Protein AF-A0AB34GPL0-F1 (afdb_monomer)

Radius of gyration: 39.09 Å; Cα contacts (8 Å, |Δi|>4): 17; chains: 1; bounding box: 115×57×67 Å

InterPro domains:
  IPR001921 Large ribosomal subunit protein eL8, eukaryota [PR00882] (35-52)
  IPR001921 Large ribosomal subunit protein eL8, eukaryota [PR00882] (52-69)
  IPR001921 Large ribosomal subunit protein eL8, eukaryota [PR00882] (95-108)
  IPR029064 Ribosomal protein eL30-like superfamily [G3DSA:3.30.1330.30] (56-114)

Mean predicted aligned error: 14.67 Å

Structure (mmCIF, N/CA/C/O backbone):
data_AF-A0AB34GPL0-F1
#
_entry.id   AF-A0AB34GPL0-F1
#
loop_
_atom_site.group_PDB
_atom_site.id
_atom_site.type_symbol
_atom_site.label_atom_id
_atom_site.label_alt_id
_atom_site.label_comp_id
_atom_site.label_asym_id
_atom_site.label_entity_id
_atom_site.label_seq_id
_atom_site.pdbx_PDB_ins_code
_atom_site.Cartn_x
_atom_site.Cartn_y
_atom_site.Cartn_z
_atom_site.occupancy
_atom_site.B_iso_or_equiv
_atom_site.auth_seq_id
_atom_site.auth_comp_id
_atom_site.auth_asym_id
_atom_site.auth_atom_id
_atom_site.pdbx_PDB_model_num
ATOM 1 N N . MET A 1 1 ? 87.815 -33.945 35.466 1.00 38.94 1 MET A N 1
ATOM 2 C CA . MET A 1 1 ? 88.498 -34.189 34.174 1.00 38.94 1 MET A CA 1
ATOM 3 C C . MET A 1 1 ? 87.734 -35.277 33.432 1.00 38.94 1 MET A C 1
ATOM 5 O O . MET A 1 1 ? 87.409 -36.244 34.108 1.00 38.94 1 MET A O 1
ATOM 9 N N . PRO A 1 2 ? 87.531 -35.242 32.104 1.00 51.84 2 PRO A N 1
ATOM 10 C CA . PRO A 1 2 ? 87.178 -34.156 31.181 1.00 51.84 2 PRO A CA 1
ATOM 11 C C . PRO A 1 2 ? 85.803 -34.400 30.487 1.00 51.84 2 PRO A C 1
ATOM 13 O O . PRO A 1 2 ? 85.250 -35.494 30.527 1.00 51.84 2 PRO A O 1
ATOM 16 N N . SER A 1 3 ? 85.261 -33.358 29.846 1.00 59.03 3 SER A N 1
ATOM 17 C CA . SER A 1 3 ? 84.109 -33.397 28.919 1.00 59.03 3 SER A CA 1
ATOM 18 C C . SER A 1 3 ? 84.456 -34.136 27.619 1.00 59.03 3 SER A C 1
ATOM 20 O O . SER A 1 3 ? 85.602 -34.028 27.171 1.00 59.03 3 SER A O 1
ATOM 22 N N . PRO A 1 4 ? 83.486 -34.817 26.974 1.00 52.50 4 PRO A N 1
ATOM 23 C CA . PRO A 1 4 ? 83.350 -34.593 25.532 1.00 52.50 4 PRO A CA 1
ATOM 24 C C . PRO A 1 4 ? 81.892 -34.546 25.009 1.00 52.50 4 PRO A C 1
ATOM 26 O O . PRO A 1 4 ? 81.169 -35.535 25.002 1.00 52.50 4 PRO A O 1
ATOM 29 N N . TYR A 1 5 ? 81.551 -33.373 24.470 1.00 46.66 5 TYR A N 1
ATOM 30 C CA . TYR A 1 5 ? 80.748 -33.091 23.267 1.00 46.66 5 TYR A CA 1
ATOM 31 C C . TYR A 1 5 ? 79.222 -33.328 23.228 1.00 46.66 5 TYR A C 1
ATOM 33 O O . TYR A 1 5 ? 78.690 -34.433 23.182 1.00 46.66 5 TYR A O 1
ATOM 41 N N . LEU A 1 6 ? 78.534 -32.190 23.081 1.00 55.72 6 LEU A N 1
ATOM 42 C CA . LEU A 1 6 ? 77.147 -32.019 22.664 1.00 55.72 6 LEU A CA 1
ATOM 43 C C . LEU A 1 6 ? 76.910 -32.603 21.261 1.00 55.72 6 LEU A C 1
ATOM 45 O O . LEU A 1 6 ? 77.343 -32.040 20.255 1.00 55.72 6 LEU A O 1
ATOM 49 N N . LEU A 1 7 ? 76.147 -33.692 21.188 1.00 55.66 7 LEU A N 1
ATOM 50 C CA . LEU A 1 7 ? 75.524 -34.155 19.951 1.00 55.66 7 LEU A CA 1
ATOM 51 C C . LEU A 1 7 ? 74.403 -33.180 19.570 1.00 55.66 7 LEU A C 1
ATOM 53 O O . LEU A 1 7 ? 73.303 -33.203 20.122 1.00 55.66 7 LEU A O 1
ATOM 57 N N . PHE A 1 8 ? 74.701 -32.291 18.625 1.00 52.22 8 PHE A N 1
ATOM 58 C CA . PHE A 1 8 ? 73.739 -31.357 18.051 1.00 52.22 8 PHE A CA 1
ATOM 59 C C . PHE A 1 8 ? 72.664 -32.137 17.277 1.00 52.22 8 PHE A C 1
ATOM 61 O O . PHE A 1 8 ? 72.852 -32.540 16.127 1.00 52.22 8 PHE A O 1
ATOM 68 N N . ARG A 1 9 ? 71.520 -32.390 17.922 1.00 60.94 9 ARG A N 1
ATOM 69 C CA . ARG A 1 9 ? 70.356 -33.030 17.302 1.00 60.94 9 ARG A CA 1
ATOM 70 C C . ARG A 1 9 ? 69.722 -32.051 16.311 1.00 60.94 9 ARG A C 1
ATOM 72 O O . ARG A 1 9 ? 69.074 -31.088 16.708 1.00 60.94 9 ARG A O 1
ATOM 79 N N . LYS A 1 10 ? 69.901 -32.306 15.013 1.00 58.44 10 LYS A N 1
ATOM 80 C CA . LYS A 1 10 ? 69.224 -31.579 13.928 1.00 58.44 10 LYS A CA 1
ATOM 81 C C . LYS A 1 10 ? 67.712 -31.823 14.038 1.00 58.44 10 LYS A C 1
ATOM 83 O O . LYS A 1 10 ? 67.236 -32.921 13.762 1.00 58.44 10 LYS A O 1
ATOM 88 N N . VAL A 1 11 ? 66.969 -30.818 14.495 1.00 60.69 11 VAL A N 1
ATOM 89 C CA . VAL A 1 11 ? 65.500 -30.831 14.511 1.00 60.69 11 VAL A CA 1
ATOM 90 C C . VAL A 1 11 ? 65.007 -30.766 13.065 1.00 60.69 11 VAL A C 1
ATOM 92 O O . VAL A 1 11 ? 65.482 -29.942 12.283 1.00 60.69 11 VAL A O 1
ATOM 95 N N . ALA A 1 12 ? 64.098 -31.672 12.700 1.00 64.38 12 ALA A N 1
ATOM 96 C CA . ALA A 1 12 ? 63.517 -31.732 11.366 1.00 64.38 12 ALA A CA 1
ATOM 97 C C . ALA A 1 12 ? 62.791 -30.419 11.030 1.00 64.38 12 ALA A C 1
ATOM 99 O O . ALA A 1 12 ? 62.088 -29.846 11.863 1.00 64.38 12 ALA A O 1
ATOM 100 N N . GLN A 1 13 ? 62.979 -29.943 9.802 1.00 63.66 13 GLN A N 1
ATOM 101 C CA . GLN A 1 13 ? 62.373 -28.713 9.306 1.00 63.66 13 GLN A CA 1
ATOM 102 C C . GLN A 1 13 ? 60.844 -28.870 9.258 1.00 63.66 13 GLN A C 1
ATOM 104 O O . GLN A 1 13 ? 60.344 -29.876 8.754 1.00 63.66 13 GLN A O 1
ATOM 109 N N . ALA A 1 14 ? 60.104 -27.899 9.806 1.00 65.94 14 ALA A N 1
ATOM 110 C CA . ALA A 1 14 ? 58.640 -27.906 9.790 1.00 65.94 14 ALA A CA 1
ATOM 111 C C . ALA A 1 14 ? 58.119 -28.044 8.344 1.00 65.94 14 ALA A C 1
ATOM 113 O O . ALA A 1 14 ? 58.696 -27.419 7.445 1.00 65.94 14 ALA A O 1
ATOM 114 N N . PRO A 1 15 ? 57.058 -28.840 8.092 1.00 59.38 15 PRO A N 1
ATOM 115 C CA . PRO A 1 15 ? 56.555 -29.038 6.741 1.00 59.38 15 PRO A CA 1
ATOM 116 C C . PRO A 1 15 ? 56.150 -27.687 6.153 1.00 59.38 15 PRO A C 1
ATOM 118 O O . PRO A 1 15 ? 55.326 -26.966 6.718 1.00 59.38 15 PRO A O 1
ATOM 121 N N . ALA A 1 16 ? 56.777 -27.341 5.027 1.00 62.53 16 ALA A N 1
ATOM 122 C CA . ALA A 1 16 ? 56.488 -26.131 4.281 1.00 62.53 16 ALA A CA 1
ATOM 123 C C . ALA A 1 16 ? 54.978 -26.037 4.041 1.00 62.53 16 ALA A C 1
ATOM 125 O O . ALA A 1 16 ? 54.364 -27.002 3.580 1.00 62.53 16 ALA A O 1
ATOM 126 N N . ALA A 1 17 ? 54.394 -24.881 4.367 1.00 64.06 17 ALA A N 1
ATOM 127 C CA . ALA A 1 17 ? 52.997 -24.582 4.098 1.00 64.06 17 ALA A CA 1
ATOM 128 C C . ALA A 1 17 ? 52.675 -24.976 2.652 1.00 64.06 17 ALA A C 1
ATOM 130 O O . ALA A 1 17 ? 53.178 -24.368 1.702 1.00 64.06 17 ALA A O 1
ATOM 131 N N . VAL A 1 18 ? 51.875 -26.034 2.497 1.00 61.00 18 VAL A N 1
ATOM 132 C CA . VAL A 1 18 ? 51.407 -26.502 1.199 1.00 61.00 18 VAL A CA 1
ATOM 133 C C . VAL A 1 18 ? 50.611 -25.349 0.609 1.00 61.00 18 VAL A C 1
ATOM 135 O O . VAL A 1 18 ? 49.485 -25.076 1.027 1.00 61.00 18 VAL A O 1
ATOM 138 N N . LYS A 1 19 ? 51.218 -24.627 -0.339 1.00 63.91 19 LYS A N 1
ATOM 139 C CA . LYS A 1 19 ? 50.494 -23.689 -1.191 1.00 63.91 19 LYS A CA 1
ATOM 140 C C . LYS A 1 19 ? 49.371 -24.494 -1.823 1.00 63.91 19 LYS A C 1
ATOM 142 O O . LYS A 1 19 ? 49.630 -25.384 -2.631 1.00 63.91 19 LYS A O 1
ATOM 147 N N . LYS A 1 20 ? 48.139 -24.211 -1.402 1.00 63.41 20 LYS A N 1
ATOM 148 C CA . LYS A 1 20 ? 46.929 -24.765 -1.997 1.00 63.41 20 LYS A CA 1
ATOM 149 C C . LYS A 1 20 ? 47.018 -24.461 -3.489 1.00 63.41 20 LYS A C 1
ATOM 151 O O . LYS A 1 20 ? 46.959 -23.300 -3.883 1.00 63.41 20 LYS A O 1
ATOM 156 N N . GLN A 1 21 ? 47.287 -25.486 -4.292 1.00 58.91 21 GLN A N 1
ATOM 157 C CA . GLN A 1 21 ? 47.340 -25.338 -5.736 1.00 58.91 21 GLN A CA 1
ATOM 158 C C . GLN A 1 21 ? 45.941 -24.924 -6.180 1.00 58.91 21 GLN A C 1
ATOM 160 O O . GLN A 1 21 ? 44.979 -25.672 -6.005 1.00 58.91 21 GLN A O 1
ATOM 165 N N . GLU A 1 22 ? 45.814 -23.706 -6.699 1.00 63.75 22 GLU A N 1
ATOM 166 C CA . GLU A 1 22 ? 44.603 -23.299 -7.394 1.00 63.75 22 GLU A CA 1
ATOM 167 C C . GLU A 1 22 ? 44.447 -24.221 -8.598 1.00 63.75 22 GLU A C 1
ATOM 169 O O . GLU A 1 22 ? 45.269 -24.226 -9.519 1.00 63.75 22 GLU A O 1
ATOM 174 N N . ALA A 1 23 ? 43.417 -25.064 -8.553 1.00 61.69 23 ALA A N 1
ATOM 175 C CA . ALA A 1 23 ? 43.094 -25.955 -9.646 1.00 61.69 23 ALA A CA 1
ATOM 176 C C . ALA A 1 23 ? 42.854 -25.110 -10.904 1.00 61.69 23 ALA A C 1
ATOM 178 O O . ALA A 1 23 ? 41.883 -24.352 -10.990 1.00 61.69 23 ALA A O 1
ATOM 179 N N . LYS A 1 24 ? 43.754 -25.233 -11.885 1.00 66.31 24 LYS A N 1
ATOM 180 C CA . LYS A 1 24 ? 43.571 -24.641 -13.209 1.00 66.31 24 LYS A CA 1
ATOM 181 C C . LYS A 1 24 ? 42.325 -25.279 -13.814 1.00 66.31 24 LYS A C 1
ATOM 183 O O . LYS A 1 24 ? 42.312 -26.478 -14.085 1.00 66.31 24 LYS A O 1
ATOM 188 N N . LYS A 1 25 ? 41.262 -24.488 -13.989 1.00 69.44 25 LYS A N 1
ATOM 189 C CA . LYS A 1 25 ? 40.058 -24.928 -14.702 1.00 69.44 25 LYS A CA 1
ATOM 190 C C . LYS A 1 25 ? 40.491 -25.360 -16.101 1.00 69.44 25 LYS A C 1
ATOM 192 O O . LYS A 1 25 ? 41.069 -24.561 -16.832 1.00 69.44 25 LYS A O 1
ATOM 197 N N . VAL A 1 26 ? 40.247 -26.618 -16.450 1.00 69.06 26 VAL A N 1
ATOM 198 C CA . VAL A 1 26 ? 40.460 -27.134 -17.805 1.00 69.06 26 VAL A CA 1
ATOM 199 C C . VAL A 1 26 ? 39.462 -26.414 -18.712 1.00 69.06 26 VAL A C 1
ATOM 201 O O . VAL A 1 26 ? 38.262 -26.667 -18.638 1.00 69.06 26 VAL A O 1
ATOM 204 N N . ILE A 1 27 ? 39.933 -25.443 -19.498 1.00 70.12 27 ILE A N 1
ATOM 205 C CA . ILE A 1 27 ? 39.090 -24.702 -20.442 1.00 70.12 27 ILE A CA 1
ATOM 206 C C . ILE A 1 27 ? 39.104 -25.473 -21.756 1.00 70.12 27 ILE A C 1
ATOM 208 O O . ILE A 1 27 ? 40.153 -25.634 -22.374 1.00 70.12 27 ILE A O 1
ATOM 212 N N . ASN A 1 28 ? 37.938 -25.969 -22.165 1.00 80.31 28 ASN A N 1
ATOM 213 C CA . ASN A 1 28 ? 37.790 -26.656 -23.441 1.00 80.31 28 ASN A CA 1
ATOM 214 C C . ASN A 1 28 ? 37.939 -25.621 -24.578 1.00 80.31 28 ASN A C 1
ATOM 216 O O . ASN A 1 28 ? 37.164 -24.661 -24.600 1.00 80.31 28 ASN A O 1
ATOM 220 N N . PRO A 1 29 ? 38.871 -25.795 -25.531 1.00 80.94 29 PRO A N 1
ATOM 221 C CA . PRO A 1 29 ? 39.142 -24.814 -26.590 1.00 80.94 29 PRO A CA 1
ATOM 222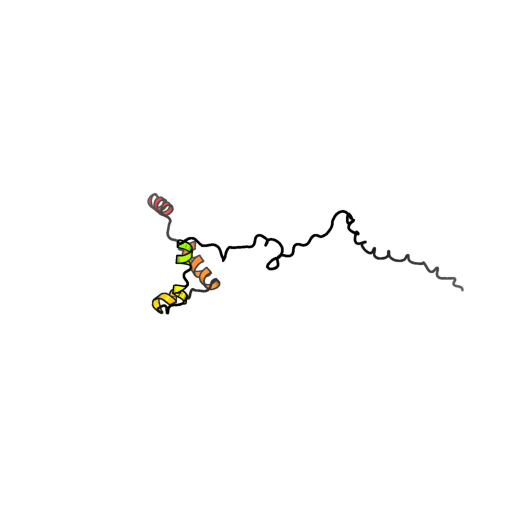 C C . PRO A 1 29 ? 37.974 -24.617 -27.571 1.00 80.94 29 PRO A C 1
ATOM 224 O O . PRO A 1 29 ? 37.976 -23.668 -28.342 1.00 80.94 29 PRO A O 1
ATOM 227 N N . LEU A 1 30 ? 36.960 -25.488 -27.526 1.00 86.69 30 LEU A N 1
ATOM 228 C CA . LEU A 1 30 ? 35.735 -25.378 -28.323 1.00 86.69 30 LEU A CA 1
ATOM 229 C C . LEU A 1 30 ? 34.745 -24.321 -27.794 1.00 86.69 30 LEU A C 1
ATOM 231 O O . LEU A 1 30 ? 33.785 -23.989 -28.487 1.00 86.69 30 LEU A O 1
ATOM 235 N N . PHE A 1 31 ? 34.929 -23.811 -26.570 1.00 83.88 31 PHE A N 1
ATOM 236 C CA . PHE A 1 31 ? 34.045 -22.798 -25.991 1.00 83.88 31 PHE A CA 1
ATOM 237 C C . PHE A 1 31 ? 34.650 -21.398 -26.111 1.00 83.88 31 PHE A C 1
ATOM 239 O O . PHE A 1 31 ? 35.587 -21.040 -25.400 1.00 83.88 31 PHE A O 1
ATOM 246 N N . GLU A 1 32 ? 34.047 -20.573 -26.963 1.00 87.00 32 GLU A N 1
ATOM 247 C CA . GLU A 1 32 ? 34.392 -19.160 -27.123 1.00 87.00 32 GLU A CA 1
ATOM 248 C C . GLU A 1 32 ? 33.418 -18.258 -26.354 1.00 87.00 32 GLU A C 1
ATOM 250 O O . GLU A 1 32 ? 32.208 -18.503 -26.300 1.00 87.00 32 GLU A O 1
ATOM 255 N N . LYS A 1 33 ? 33.920 -17.146 -25.809 1.00 88.38 33 LYS A N 1
ATOM 256 C CA . LYS A 1 33 ? 33.062 -16.098 -25.248 1.00 88.38 33 LYS A CA 1
ATOM 257 C C . LYS A 1 33 ? 32.440 -15.292 -26.391 1.00 88.38 33 LYS A C 1
ATOM 259 O O . LYS A 1 33 ? 33.152 -14.606 -27.114 1.00 88.38 33 LYS A O 1
ATOM 264 N N . ARG A 1 34 ? 31.109 -15.305 -26.498 1.00 89.06 34 ARG A N 1
ATOM 265 C CA . ARG A 1 34 ? 30.344 -14.499 -27.468 1.00 89.06 34 ARG A CA 1
ATOM 266 C C . ARG A 1 34 ? 29.479 -13.463 -26.742 1.00 89.06 34 ARG A C 1
ATOM 268 O O . ARG A 1 34 ? 28.297 -13.720 -26.504 1.00 89.06 34 ARG A O 1
ATOM 275 N N . PRO A 1 35 ? 30.060 -12.337 -26.286 1.00 91.62 35 PRO A N 1
ATOM 276 C CA . PRO A 1 35 ? 29.294 -11.300 -25.610 1.00 91.62 35 PRO A CA 1
ATOM 277 C C . PRO A 1 35 ? 28.403 -10.572 -26.622 1.00 91.62 35 PRO A C 1
ATOM 279 O O . PRO A 1 35 ? 28.852 -10.234 -27.712 1.00 91.62 35 PRO A O 1
ATOM 282 N N . LYS A 1 36 ? 27.151 -10.321 -26.244 1.00 93.56 36 LYS A N 1
ATOM 283 C CA . LYS A 1 36 ? 26.217 -9.503 -27.025 1.00 93.56 36 LYS A CA 1
ATOM 284 C C . LYS A 1 36 ? 26.339 -8.038 -26.623 1.00 93.56 36 LYS A C 1
ATOM 286 O O . LYS A 1 36 ? 26.530 -7.744 -25.440 1.00 93.56 36 LYS A O 1
ATOM 291 N N . ASN A 1 37 ? 26.211 -7.136 -27.586 1.00 95.12 37 ASN A N 1
ATOM 292 C CA . ASN A 1 37 ? 26.210 -5.697 -27.362 1.00 95.12 37 ASN A CA 1
ATOM 293 C C . ASN A 1 37 ? 24.768 -5.174 -27.375 1.00 95.12 37 ASN A C 1
ATOM 295 O O . ASN A 1 37 ? 24.139 -5.116 -28.423 1.00 95.12 37 ASN A O 1
ATOM 299 N N . PHE A 1 38 ? 24.251 -4.759 -26.218 1.00 95.38 38 PHE A N 1
ATOM 300 C CA . PHE A 1 38 ? 22.872 -4.269 -26.063 1.00 95.38 38 PHE A CA 1
ATOM 301 C C . PHE A 1 38 ? 22.743 -2.740 -26.171 1.00 95.38 38 PHE A C 1
ATOM 303 O O . PHE A 1 38 ? 21.777 -2.159 -25.672 1.00 95.38 38 PHE A O 1
ATOM 310 N N . GLY A 1 39 ? 23.736 -2.078 -26.772 1.00 94.75 39 GLY A N 1
ATOM 311 C CA . GLY A 1 39 ? 23.669 -0.660 -27.110 1.00 94.75 39 GLY A CA 1
ATOM 312 C C . GLY A 1 39 ? 22.577 -0.348 -28.140 1.00 94.75 39 GLY A C 1
ATOM 313 O O . GLY A 1 39 ? 22.011 -1.229 -28.787 1.00 94.75 39 GLY A O 1
ATOM 314 N N . ILE A 1 40 ? 22.276 0.939 -28.304 1.00 94.12 40 ILE A N 1
ATOM 315 C CA . ILE A 1 40 ? 21.279 1.404 -29.275 1.00 94.12 40 ILE A CA 1
ATOM 316 C C . ILE A 1 40 ? 21.746 1.024 -30.692 1.00 94.12 40 ILE A C 1
ATOM 318 O O . ILE A 1 40 ? 22.857 1.368 -31.086 1.00 94.12 40 ILE A O 1
ATOM 322 N N . GLY A 1 41 ? 20.904 0.314 -31.449 1.00 94.56 41 GLY A N 1
ATOM 323 C CA . GLY A 1 41 ? 21.191 -0.092 -32.834 1.00 94.56 41 GLY A CA 1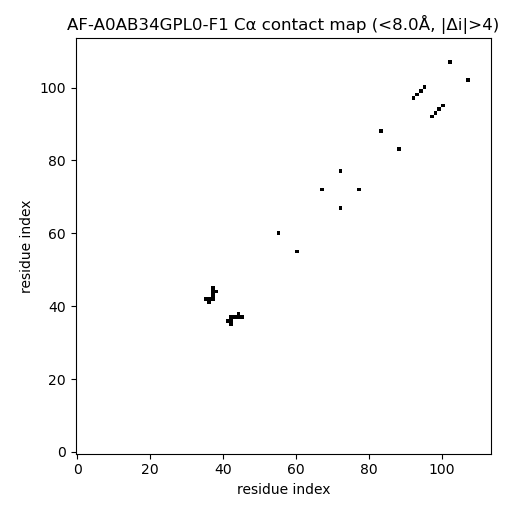
ATOM 324 C C . GLY A 1 41 ? 22.088 -1.327 -33.001 1.00 94.56 41 GLY A C 1
ATOM 325 O O . GLY A 1 41 ? 22.523 -1.589 -34.116 1.00 94.56 41 GLY A O 1
ATOM 326 N N . GLN A 1 42 ? 22.378 -2.062 -31.923 1.00 94.75 42 GLN A N 1
ATOM 327 C CA . GLN A 1 42 ? 23.189 -3.288 -31.940 1.00 94.75 42 GLN A CA 1
ATOM 328 C C . GLN A 1 42 ? 22.289 -4.530 -31.769 1.00 94.75 42 GLN A C 1
ATOM 330 O O . GLN A 1 42 ? 21.249 -4.632 -32.422 1.00 94.75 42 GLN A O 1
ATOM 335 N N . ASP A 1 43 ? 22.650 -5.476 -30.899 1.00 95.00 43 ASP A N 1
ATOM 336 C CA . ASP A 1 43 ? 21.859 -6.683 -30.655 1.00 95.00 43 ASP A CA 1
ATOM 337 C C . ASP A 1 43 ? 20.502 -6.378 -29.991 1.00 95.00 43 ASP A C 1
ATOM 339 O O . ASP A 1 43 ? 20.306 -5.361 -29.318 1.00 95.00 43 ASP A O 1
ATOM 343 N N . ILE A 1 44 ? 19.551 -7.314 -30.126 1.00 94.44 44 ILE A N 1
ATOM 344 C CA . ILE A 1 44 ? 18.221 -7.223 -29.503 1.00 94.44 44 ILE A CA 1
ATOM 345 C C . ILE A 1 44 ? 18.356 -7.037 -27.987 1.00 94.44 44 ILE A C 1
ATOM 347 O O . ILE A 1 44 ? 19.011 -7.831 -27.306 1.00 94.44 44 ILE A O 1
ATOM 351 N N . GLN A 1 45 ? 17.668 -6.019 -27.457 1.00 94.75 45 GLN A N 1
ATOM 352 C CA . GLN A 1 45 ? 17.634 -5.746 -26.023 1.00 94.75 45 GLN A CA 1
ATOM 353 C C . GLN A 1 45 ? 17.130 -6.965 -25.230 1.00 94.75 45 GLN A C 1
ATOM 355 O O . GLN A 1 45 ? 16.154 -7.611 -25.627 1.00 94.75 45 GLN A O 1
ATOM 360 N N . PRO A 1 46 ? 17.739 -7.263 -24.072 1.00 95.12 46 PRO A N 1
ATOM 361 C CA . PRO A 1 46 ? 17.251 -8.316 -23.200 1.00 95.12 46 PRO A CA 1
ATOM 362 C C . PRO A 1 46 ? 15.886 -7.936 -22.611 1.00 95.12 46 PRO A C 1
ATOM 364 O O . PRO A 1 46 ? 15.492 -6.767 -22.567 1.00 95.12 46 PRO A O 1
ATOM 367 N N . LYS A 1 47 ? 15.162 -8.932 -22.094 1.00 95.25 47 LYS A N 1
ATOM 368 C CA . LYS A 1 47 ? 13.948 -8.681 -21.310 1.00 95.25 47 LYS A CA 1
ATOM 369 C C . LYS A 1 47 ? 14.336 -7.913 -20.041 1.00 95.25 47 LYS A C 1
ATOM 371 O O . LYS A 1 47 ? 15.133 -8.405 -19.248 1.00 95.25 47 LYS A O 1
ATOM 376 N N . ARG A 1 48 ?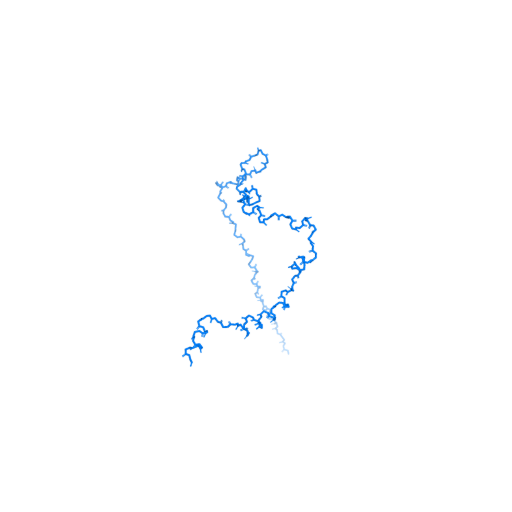 13.773 -6.718 -19.866 1.00 93.94 48 ARG A N 1
ATOM 377 C CA . ARG A 1 48 ? 13.959 -5.855 -18.690 1.00 93.94 48 ARG A CA 1
ATOM 378 C C . ARG A 1 48 ? 12.676 -5.759 -17.884 1.00 93.94 48 ARG A C 1
ATOM 380 O O . ARG A 1 48 ? 11.600 -6.056 -18.402 1.00 93.94 48 ARG A O 1
ATOM 387 N N . ASP A 1 49 ? 12.793 -5.310 -16.641 1.00 96.31 49 ASP A N 1
ATOM 388 C CA . ASP A 1 49 ? 11.613 -4.988 -15.853 1.00 96.31 49 ASP A CA 1
ATOM 389 C C . ASP A 1 49 ? 10.864 -3.795 -16.480 1.00 96.31 49 ASP A C 1
ATOM 391 O O . ASP A 1 49 ? 11.442 -2.746 -16.776 1.00 96.31 49 ASP A O 1
ATOM 395 N N . LEU A 1 50 ? 9.567 -3.988 -16.728 1.00 96.12 50 LEU A N 1
ATOM 396 C CA . LEU A 1 50 ? 8.663 -3.002 -17.318 1.00 96.12 50 LEU A CA 1
ATOM 397 C C . LEU A 1 50 ? 7.621 -2.494 -16.309 1.00 96.12 50 LEU A C 1
ATOM 399 O O . LEU A 1 50 ? 6.723 -1.754 -16.703 1.00 96.12 50 LEU A O 1
ATOM 403 N N . THR A 1 51 ? 7.726 -2.835 -15.022 1.00 92.50 51 THR A N 1
ATOM 404 C CA . THR A 1 51 ? 6.780 -2.460 -13.946 1.00 92.50 51 THR A CA 1
ATOM 405 C C . THR A 1 51 ? 6.357 -0.983 -13.923 1.00 92.50 51 THR A C 1
ATOM 407 O O . THR A 1 51 ? 5.214 -0.672 -13.560 1.00 92.50 51 THR A O 1
ATOM 410 N N . HIS A 1 52 ? 7.249 -0.069 -14.318 1.00 91.06 52 HIS A N 1
ATOM 411 C CA . HIS A 1 52 ? 6.985 1.372 -14.414 1.00 91.06 52 HIS A CA 1
ATOM 412 C C . HIS A 1 52 ? 6.374 1.816 -15.753 1.00 91.06 52 HIS A C 1
ATOM 414 O O . HIS A 1 52 ? 5.661 2.815 -15.794 1.00 91.06 52 HIS A O 1
ATOM 420 N N . PHE A 1 53 ? 6.628 1.079 -16.835 1.00 92.88 53 PHE A N 1
ATOM 421 C CA . PHE A 1 53 ? 6.218 1.426 -18.203 1.00 92.88 53 PHE A CA 1
ATOM 422 C C . PHE A 1 53 ? 4.951 0.693 -18.658 1.00 92.88 53 PHE A C 1
ATOM 424 O O . PHE A 1 53 ? 4.351 1.045 -19.673 1.00 92.88 53 PHE A O 1
ATOM 431 N N . VAL A 1 54 ? 4.523 -0.328 -17.914 1.00 94.38 54 VAL A N 1
ATOM 432 C CA . VAL A 1 54 ? 3.266 -1.029 -18.165 1.00 94.38 54 VAL A CA 1
ATOM 433 C C . VAL A 1 54 ? 2.090 -0.082 -17.942 1.00 94.38 54 VAL A C 1
ATOM 435 O O . VAL A 1 54 ? 1.980 0.603 -16.922 1.00 94.38 54 VAL A O 1
ATOM 438 N N . LYS A 1 55 ? 1.138 -0.107 -18.878 1.00 93.38 55 LYS A N 1
ATOM 439 C CA . LYS A 1 55 ? -0.159 0.550 -18.716 1.00 93.38 55 LYS A CA 1
ATOM 440 C C . LYS A 1 55 ? -0.927 -0.101 -17.562 1.00 93.38 55 LYS A C 1
ATOM 442 O O . LYS A 1 55 ? -1.568 -1.135 -17.734 1.00 93.38 55 LYS A O 1
ATOM 447 N N . ARG A 1 56 ? -0.869 0.516 -16.379 1.00 92.69 56 ARG A N 1
ATOM 448 C CA . ARG A 1 56 ? -1.544 0.005 -15.178 1.00 92.69 56 ARG A CA 1
ATOM 449 C C . ARG A 1 56 ? -3.078 0.031 -15.319 1.00 92.69 56 ARG A C 1
ATOM 451 O O . ARG A 1 56 ? -3.623 0.954 -15.943 1.00 92.69 56 ARG A O 1
ATOM 458 N N . PRO A 1 57 ? -3.789 -0.932 -14.698 1.00 95.94 57 PRO A N 1
ATOM 459 C CA . PRO A 1 57 ? -5.247 -0.926 -14.600 1.00 95.94 57 PRO A CA 1
ATOM 460 C C . PRO A 1 57 ? -5.813 0.414 -14.107 1.00 95.94 57 PRO A C 1
ATOM 462 O O . PRO A 1 57 ? -5.163 1.145 -13.355 1.00 95.94 57 PRO A O 1
ATOM 465 N N . ARG A 1 58 ? -7.045 0.745 -14.524 1.00 94.12 58 ARG A N 1
ATOM 466 C CA . ARG A 1 58 ? -7.694 2.036 -14.209 1.00 94.12 58 ARG A CA 1
ATOM 467 C C . ARG A 1 58 ? -7.740 2.320 -12.704 1.00 94.12 58 ARG A C 1
ATOM 469 O O . ARG A 1 58 ? -7.361 3.413 -12.305 1.00 94.12 58 ARG A O 1
ATOM 476 N N . TYR A 1 59 ? -8.130 1.343 -11.888 1.00 95.25 59 TYR A N 1
ATOM 477 C CA . TYR A 1 59 ? -8.258 1.520 -10.438 1.00 95.25 59 TYR A CA 1
ATOM 478 C C . TYR A 1 59 ? -6.917 1.830 -9.756 1.00 95.25 59 TYR A C 1
ATOM 480 O O . TYR A 1 59 ? -6.863 2.704 -8.899 1.00 95.25 59 TYR A O 1
ATOM 488 N N . ILE A 1 60 ? -5.819 1.202 -10.197 1.00 92.31 60 ILE A N 1
ATOM 489 C CA . ILE A 1 60 ? -4.473 1.508 -9.690 1.00 92.31 60 ILE A CA 1
ATOM 490 C C . ILE A 1 60 ? -4.107 2.941 -10.074 1.00 92.31 60 ILE A C 1
ATOM 492 O O . ILE A 1 60 ? -3.674 3.724 -9.243 1.00 92.31 60 ILE A O 1
ATOM 496 N N . ARG A 1 61 ? -4.334 3.347 -11.323 1.00 89.94 61 ARG A N 1
ATOM 497 C CA . ARG A 1 61 ? -4.024 4.728 -11.721 1.00 89.94 61 ARG A CA 1
ATOM 498 C C . ARG A 1 61 ? -4.783 5.764 -10.890 1.00 89.94 61 ARG A C 1
ATOM 500 O O . ARG A 1 61 ? -4.190 6.785 -10.577 1.00 89.94 61 ARG A O 1
ATOM 507 N N . LEU A 1 62 ? -6.035 5.486 -10.519 1.00 90.38 62 LEU A N 1
ATOM 508 C CA . LEU A 1 62 ? -6.849 6.354 -9.660 1.00 90.38 62 LEU A CA 1
ATOM 509 C C . LEU A 1 62 ? -6.351 6.385 -8.206 1.00 90.38 62 LEU A C 1
ATOM 511 O O . LEU A 1 62 ? -6.187 7.462 -7.649 1.00 90.38 62 LEU A O 1
ATOM 515 N N . GLN A 1 63 ? -6.056 5.228 -7.606 1.00 90.44 63 GLN A N 1
ATOM 516 C CA . GLN A 1 63 ? -5.566 5.141 -6.221 1.00 90.44 63 GLN A CA 1
ATOM 517 C C . GLN A 1 63 ? -4.205 5.814 -6.021 1.00 90.44 63 GLN A C 1
ATOM 519 O O . GLN A 1 63 ? -3.941 6.390 -4.972 1.00 90.44 63 GLN A O 1
ATOM 524 N N . TRP A 1 64 ? -3.340 5.736 -7.031 1.00 79.12 64 TRP A N 1
ATOM 525 C CA . TRP A 1 64 ? -1.985 6.282 -6.985 1.00 79.12 64 TRP A CA 1
ATOM 526 C C . TRP A 1 64 ? -1.907 7.719 -7.518 1.00 79.12 64 TRP A C 1
ATOM 528 O O . TRP A 1 64 ? -0.811 8.233 -7.751 1.00 79.12 64 TRP A O 1
ATOM 538 N N . GLN A 1 65 ? -3.049 8.386 -7.719 1.00 79.00 65 GLN A N 1
ATOM 539 C CA . GLN A 1 65 ? -3.042 9.810 -8.028 1.00 79.00 65 GLN A CA 1
ATOM 540 C C . GLN A 1 65 ? -2.436 10.594 -6.864 1.00 79.00 65 GLN A C 1
ATOM 542 O O . GLN A 1 65 ? -2.803 10.441 -5.703 1.00 79.00 65 GLN A O 1
ATOM 547 N N . ILE A 1 66 ? -1.514 11.493 -7.197 1.00 82.12 66 ILE A N 1
ATOM 548 C CA . ILE A 1 66 ? -0.710 12.248 -6.226 1.00 82.12 66 ILE A CA 1
ATOM 549 C C . ILE A 1 66 ? -1.486 13.477 -5.697 1.00 82.12 66 ILE A C 1
ATOM 551 O O . ILE A 1 66 ? -0.928 14.333 -5.017 1.00 82.12 66 ILE A O 1
ATOM 555 N N . LEU A 1 67 ? -2.791 13.575 -5.975 1.00 86.19 67 LEU A N 1
ATOM 556 C CA . LEU A 1 67 ? -3.597 14.774 -5.733 1.00 86.19 67 LEU A CA 1
ATOM 557 C C . LEU A 1 67 ? -3.534 15.249 -4.273 1.00 86.19 67 LEU A C 1
ATOM 559 O O . LEU A 1 67 ? -3.347 16.435 -4.022 1.00 86.19 67 LEU A O 1
ATOM 563 N N . TYR A 1 68 ? -3.589 14.312 -3.322 1.00 84.69 68 TYR A N 1
ATOM 564 C CA . TYR A 1 68 ? -3.532 14.607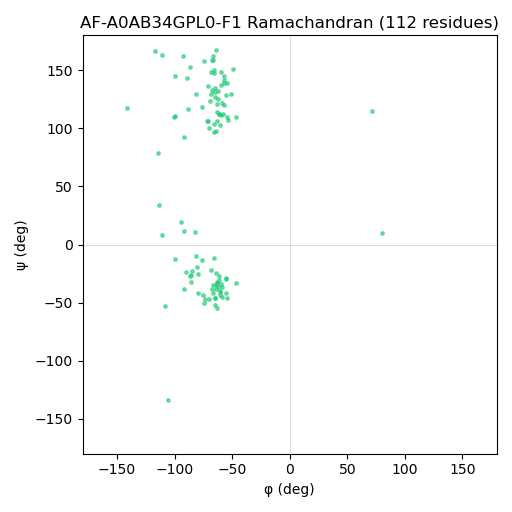 -1.888 1.00 84.69 68 TYR A CA 1
ATOM 565 C C . TYR A 1 68 ? -2.224 15.287 -1.448 1.00 84.69 68 TYR A C 1
ATOM 567 O O . TYR A 1 68 ? -2.231 16.076 -0.513 1.00 84.69 68 TYR A O 1
ATOM 575 N N . LYS A 1 69 ? -1.099 15.007 -2.122 1.00 85.69 69 LYS A N 1
ATOM 576 C CA . LYS A 1 69 ? 0.198 15.632 -1.808 1.00 85.69 69 LYS A CA 1
ATOM 577 C C . LYS A 1 69 ? 0.395 16.980 -2.507 1.00 85.69 69 LYS A C 1
ATOM 579 O O . LYS A 1 69 ? 1.185 17.786 -2.037 1.00 85.69 69 LYS A O 1
ATOM 584 N N . GLN A 1 70 ? -0.266 17.189 -3.645 1.00 90.38 70 GLN A N 1
ATOM 585 C CA . GLN A 1 70 ? -0.111 18.398 -4.465 1.00 90.38 70 GLN A CA 1
ATOM 586 C C . GLN A 1 70 ? -1.026 19.535 -4.001 1.00 90.38 70 GLN A C 1
ATOM 588 O O . GLN A 1 70 ? -0.682 20.707 -4.130 1.00 90.38 70 GLN A O 1
ATOM 593 N N . LEU A 1 71 ? -2.204 19.200 -3.475 1.00 92.00 71 LEU A N 1
ATOM 594 C CA . LEU A 1 71 ? -3.152 20.185 -2.973 1.00 92.00 71 LEU A CA 1
ATOM 595 C C . LEU A 1 71 ? -2.866 20.554 -1.516 1.00 92.00 71 LEU A C 1
ATOM 597 O O . LEU A 1 71 ? -2.373 19.751 -0.727 1.00 92.00 71 LEU A O 1
ATOM 601 N N . LYS A 1 72 ? -3.251 21.776 -1.140 1.00 94.50 72 LYS A N 1
ATOM 602 C CA . LYS A 1 72 ? -3.257 22.206 0.261 1.00 94.50 72 LYS A CA 1
ATOM 603 C C . LYS A 1 72 ? -4.394 21.502 0.995 1.00 94.50 72 LYS A C 1
ATOM 605 O O . LYS A 1 72 ? -5.562 21.831 0.803 1.00 94.50 72 LYS A O 1
ATOM 610 N N . VAL A 1 73 ? -4.041 20.534 1.832 1.00 93.56 73 VAL A N 1
ATOM 611 C CA . VAL A 1 73 ? -5.000 19.806 2.664 1.00 93.56 73 VAL A CA 1
ATOM 612 C C . VAL A 1 73 ? -5.331 20.639 3.911 1.00 93.56 73 VAL A C 1
ATOM 614 O O . VAL A 1 73 ? -4.409 21.087 4.596 1.00 93.56 73 VAL A O 1
ATOM 617 N N . PRO A 1 74 ? -6.619 20.848 4.240 1.00 95.81 74 PRO A N 1
ATOM 618 C CA . PRO A 1 74 ? -7.017 21.529 5.469 1.00 95.81 74 PRO A CA 1
ATOM 619 C C . PRO A 1 74 ? -6.449 20.848 6.728 1.00 95.81 74 PRO A C 1
ATOM 621 O O . PRO A 1 74 ? -6.390 19.615 6.782 1.00 95.81 74 PRO A O 1
ATOM 624 N N . PRO A 1 75 ? -6.095 21.605 7.784 1.00 95.75 75 PRO A N 1
ATOM 625 C CA . PRO A 1 75 ? -5.458 21.057 8.986 1.00 95.75 75 PRO A CA 1
ATOM 626 C C . PRO A 1 75 ? -6.311 19.994 9.694 1.00 95.75 75 PRO A C 1
ATOM 628 O O . PRO A 1 75 ? -5.772 19.004 10.182 1.00 95.75 75 PRO A O 1
ATOM 631 N N . ALA A 1 76 ? -7.641 20.135 9.660 1.00 96.31 76 ALA A N 1
ATOM 632 C CA . ALA A 1 76 ? -8.578 19.157 10.218 1.00 96.31 76 ALA A CA 1
ATOM 633 C C . ALA A 1 76 ? -8.483 17.765 9.562 1.00 96.31 76 ALA A C 1
ATOM 635 O O . ALA A 1 76 ? -8.797 16.761 10.195 1.00 96.31 76 ALA A O 1
ATOM 636 N N . ILE A 1 77 ? -8.045 17.689 8.303 1.00 93.25 77 ILE A N 1
ATOM 637 C CA . ILE A 1 77 ? -7.811 16.420 7.601 1.00 93.25 77 ILE A CA 1
ATOM 638 C C . ILE A 1 77 ? -6.353 15.991 7.790 1.00 93.25 77 ILE A C 1
ATOM 640 O O . ILE A 1 77 ? -6.064 14.815 8.003 1.00 93.25 77 ILE A O 1
ATOM 644 N N . ASN A 1 78 ? -5.426 16.949 7.768 1.00 93.50 78 ASN A N 1
ATOM 645 C CA . ASN A 1 78 ? -4.002 16.658 7.851 1.00 93.50 78 ASN A CA 1
ATOM 646 C C . ASN A 1 78 ? -3.552 16.111 9.216 1.00 93.50 78 ASN A C 1
ATOM 648 O O . ASN A 1 78 ? -2.538 15.426 9.273 1.00 93.50 78 ASN A O 1
ATOM 652 N N . GLN A 1 79 ? -4.297 16.341 10.300 1.00 94.75 79 GLN A N 1
ATOM 653 C CA . GLN A 1 79 ? -3.979 15.755 11.610 1.00 94.75 79 GLN A CA 1
ATOM 654 C C . GLN A 1 79 ? -3.863 14.219 11.579 1.00 94.75 79 GLN A C 1
ATOM 656 O O . GLN A 1 79 ? -3.075 13.651 12.323 1.00 94.75 79 GLN A O 1
ATOM 661 N N . PHE A 1 80 ? -4.576 13.541 10.672 1.00 93.38 80 PHE A N 1
ATOM 662 C CA . PHE A 1 80 ? -4.533 12.080 10.550 1.00 93.38 80 PHE A CA 1
ATOM 663 C C . PHE A 1 80 ? -3.328 11.556 9.760 1.00 93.38 80 PHE A C 1
ATOM 665 O O . PHE A 1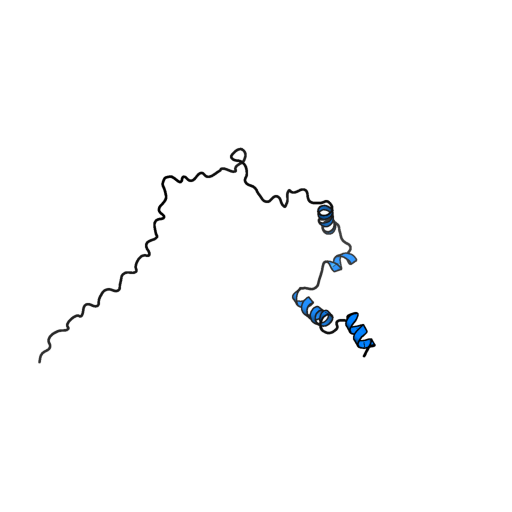 80 ? -3.091 10.350 9.741 1.00 93.38 80 PHE A O 1
ATOM 672 N N . THR A 1 81 ? -2.560 12.428 9.097 1.00 92.75 81 THR A N 1
ATOM 673 C CA . THR A 1 81 ? -1.290 12.022 8.471 1.00 92.75 81 THR A CA 1
ATOM 674 C C . THR A 1 81 ? -0.166 11.922 9.500 1.00 92.75 81 THR A C 1
ATOM 676 O O . THR A 1 81 ? 0.782 11.163 9.301 1.00 92.75 81 THR A O 1
ATOM 679 N N . GLN A 1 82 ? -0.290 12.655 10.609 1.00 91.75 82 GLN A N 1
ATOM 680 C CA . GLN A 1 82 ? 0.641 12.647 11.730 1.00 91.75 82 GLN A CA 1
ATOM 681 C C . GLN A 1 82 ? 0.178 11.612 12.761 1.00 91.75 82 GLN A C 1
ATOM 683 O O . GLN A 1 82 ? -0.649 11.891 13.624 1.00 91.75 82 GLN A O 1
ATOM 688 N N . ALA A 1 83 ? 0.687 10.388 12.639 1.00 92.69 83 ALA A N 1
ATOM 689 C CA . ALA A 1 83 ? 0.367 9.292 13.550 1.00 92.69 83 ALA A CA 1
ATOM 690 C C . ALA A 1 83 ? 1.375 9.186 14.709 1.00 92.69 83 ALA A C 1
ATOM 692 O O . ALA A 1 83 ? 2.496 9.689 14.619 1.00 92.69 83 ALA A O 1
ATOM 693 N N . LEU A 1 84 ? 0.982 8.485 15.781 1.00 94.81 84 LEU A N 1
ATOM 694 C CA . LEU A 1 84 ? 1.902 8.076 16.848 1.00 94.81 84 LEU A CA 1
ATOM 695 C C . LEU A 1 84 ? 3.017 7.182 16.292 1.00 94.81 84 LEU A C 1
ATOM 697 O O . LEU A 1 84 ? 2.806 6.405 15.358 1.00 94.81 84 LEU A O 1
ATOM 701 N N . ASP A 1 85 ? 4.199 7.268 16.895 1.00 95.12 85 ASP A N 1
ATOM 702 C CA . ASP A 1 85 ? 5.333 6.437 16.517 1.00 95.12 85 ASP A CA 1
ATOM 703 C C . ASP A 1 85 ? 5.097 4.954 16.847 1.00 95.12 85 ASP A C 1
ATOM 705 O O . ASP A 1 85 ? 4.282 4.576 17.696 1.00 95.12 85 ASP A O 1
ATOM 709 N N . CYS A 1 86 ? 5.844 4.088 16.160 1.00 92.06 86 CYS A N 1
ATOM 710 C CA . CYS A 1 86 ? 5.658 2.643 16.260 1.00 92.06 86 CYS A CA 1
ATOM 711 C C . CYS A 1 86 ? 5.933 2.101 17.670 1.00 92.06 86 CYS A C 1
ATOM 713 O O . CYS A 1 86 ? 5.292 1.131 18.068 1.00 92.06 86 CYS A O 1
ATOM 715 N N . GLN A 1 87 ? 6.866 2.693 18.426 1.00 92.31 87 GLN A N 1
ATOM 716 C CA . GLN A 1 87 ? 7.213 2.211 19.764 1.00 92.31 87 GLN A CA 1
ATOM 717 C C . GLN A 1 87 ? 6.109 2.587 20.751 1.00 92.31 87 GLN A C 1
ATOM 719 O O . GLN A 1 87 ? 5.548 1.705 21.409 1.00 92.31 87 GLN A O 1
ATOM 724 N N . THR A 1 88 ? 5.701 3.856 20.759 1.00 92.81 88 THR A N 1
ATOM 725 C CA . THR A 1 88 ? 4.626 4.352 21.625 1.00 92.81 88 THR A CA 1
ATOM 726 C C . THR A 1 88 ? 3.294 3.674 21.331 1.00 92.81 88 THR A C 1
ATOM 728 O O . THR A 1 88 ? 2.569 3.352 22.269 1.00 92.81 88 THR A O 1
ATOM 731 N N . ALA A 1 89 ? 2.976 3.367 20.067 1.00 94.25 89 ALA A N 1
ATOM 732 C CA . ALA A 1 89 ? 1.718 2.712 19.700 1.00 94.25 89 ALA A CA 1
ATOM 733 C C . ALA A 1 89 ? 1.564 1.289 20.274 1.00 94.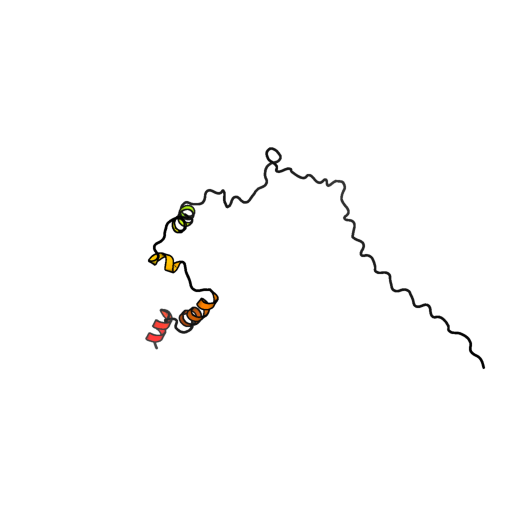25 89 ALA A C 1
ATOM 735 O O . ALA A 1 89 ? 0.440 0.821 20.473 1.00 94.25 89 ALA A O 1
ATOM 736 N N . THR A 1 90 ? 2.659 0.583 20.581 1.00 93.94 90 THR A N 1
ATOM 737 C CA . THR A 1 90 ? 2.573 -0.812 21.053 1.00 93.94 90 THR A CA 1
ATOM 738 C C . THR A 1 90 ? 1.929 -0.953 22.430 1.00 93.94 90 THR A C 1
ATOM 740 O O . THR A 1 90 ? 1.168 -1.896 22.648 1.00 93.94 90 THR A O 1
ATOM 743 N N . HIS A 1 91 ? 2.200 -0.035 23.358 1.00 91.12 91 HIS A N 1
ATOM 744 C CA . HIS A 1 91 ? 1.664 -0.078 24.721 1.00 91.12 91 HIS A CA 1
ATOM 745 C C . HIS A 1 91 ? 0.128 0.042 24.778 1.00 91.12 91 HIS A C 1
ATOM 747 O O . HIS A 1 91 ? -0.508 -0.864 25.329 1.00 91.12 91 HIS A O 1
ATOM 753 N N . PRO A 1 92 ? -0.506 1.080 24.189 1.00 92.44 92 PRO A N 1
ATOM 754 C CA . PRO A 1 92 ? -1.957 1.212 24.200 1.00 92.44 92 PRO A CA 1
ATOM 755 C C . PRO A 1 92 ? -2.637 0.113 23.382 1.00 92.44 92 PRO A C 1
ATOM 757 O O . PRO A 1 92 ? -3.684 -0.375 23.799 1.00 92.44 92 PRO A O 1
ATOM 760 N N . LEU A 1 93 ? -2.045 -0.346 22.271 1.00 92.94 93 LEU A N 1
ATOM 761 C CA . LEU A 1 93 ? -2.616 -1.442 21.482 1.00 92.94 93 LEU A CA 1
ATOM 762 C C . LEU A 1 93 ? -2.603 -2.772 22.242 1.00 92.94 93 LEU A C 1
ATOM 764 O O . LEU A 1 93 ? -3.606 -3.479 22.223 1.00 92.94 93 LEU A O 1
ATOM 768 N N . LYS A 1 94 ? -1.522 -3.105 22.959 1.00 93.00 94 LYS A N 1
ATOM 769 C CA . LYS A 1 94 ? -1.496 -4.290 23.837 1.00 93.00 94 LYS A CA 1
ATOM 770 C C . LYS A 1 94 ? -2.584 -4.202 24.907 1.00 93.00 94 LYS A C 1
ATOM 772 O O . LYS A 1 94 ? -3.324 -5.157 25.119 1.00 93.00 94 LYS A O 1
ATOM 777 N N . LEU A 1 95 ? -2.729 -3.042 25.544 1.00 93.50 95 LEU A N 1
ATOM 778 C CA . LEU A 1 95 ? -3.734 -2.846 26.585 1.00 93.50 95 LEU A CA 1
ATOM 779 C C . LEU A 1 95 ? -5.169 -2.959 26.035 1.00 93.50 95 LEU A C 1
ATOM 781 O O . LEU A 1 95 ? -5.970 -3.733 26.555 1.00 93.50 95 LEU A O 1
ATOM 785 N N . ALA A 1 96 ? -5.485 -2.221 24.971 1.00 91.75 96 ALA A N 1
ATOM 786 C CA . ALA A 1 96 ? -6.836 -2.130 24.424 1.00 91.75 96 ALA A CA 1
ATOM 787 C C . ALA A 1 96 ? -7.249 -3.379 23.631 1.00 91.75 96 ALA A C 1
ATOM 789 O O . ALA A 1 96 ? -8.364 -3.867 23.790 1.00 91.75 96 ALA A O 1
ATOM 790 N N . ALA A 1 97 ? -6.364 -3.918 22.787 1.00 89.38 97 ALA A N 1
ATOM 791 C CA . ALA A 1 97 ? -6.706 -5.029 21.900 1.00 89.38 97 ALA A CA 1
ATOM 792 C C . ALA A 1 97 ? -6.579 -6.407 22.563 1.00 89.38 97 ALA A C 1
ATOM 794 O O . ALA A 1 97 ? -7.197 -7.356 22.080 1.00 89.38 97 ALA A O 1
ATOM 795 N N . GLN A 1 98 ? -5.779 -6.540 23.630 1.00 89.06 98 GLN A N 1
ATOM 796 C CA . GLN A 1 98 ? -5.559 -7.829 24.298 1.00 89.06 98 GLN A CA 1
ATOM 797 C C . GLN A 1 98 ? -6.246 -7.895 25.663 1.00 89.06 98 GLN A C 1
ATOM 799 O O . GLN A 1 98 ? -7.005 -8.828 25.901 1.00 89.06 98 GLN A O 1
ATOM 804 N N . LYS A 1 99 ? -6.011 -6.920 26.554 1.00 93.12 99 LYS A N 1
ATOM 805 C CA . LYS A 1 99 ? -6.502 -6.992 27.943 1.00 93.12 99 LYS A CA 1
ATOM 806 C C . LYS A 1 99 ? -7.975 -6.606 28.084 1.00 93.12 99 LYS A C 1
ATOM 808 O O . LYS A 1 99 ? -8.700 -7.259 28.823 1.00 93.12 99 LYS A O 1
ATOM 813 N N . TYR A 1 100 ? -8.410 -5.557 27.392 1.00 93.88 100 TYR A N 1
ATOM 814 C CA . TYR A 1 100 ? -9.777 -5.025 27.491 1.00 93.88 100 TYR A CA 1
ATOM 815 C C . TYR A 1 100 ? -10.569 -5.204 26.196 1.00 93.88 100 TYR A C 1
ATOM 817 O O . TYR A 1 100 ? -11.393 -4.366 25.827 1.00 93.88 100 TYR A O 1
ATOM 825 N N . ARG A 1 101 ? -10.308 -6.303 25.484 1.00 92.94 101 ARG A N 1
ATOM 826 C CA . ARG A 1 101 ? -11.031 -6.616 24.257 1.00 92.94 101 ARG A CA 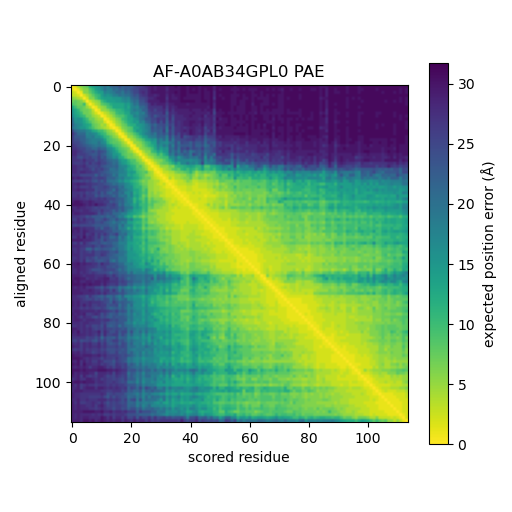1
ATOM 827 C C . ARG A 1 101 ? -12.495 -6.934 24.591 1.00 92.94 101 ARG A C 1
ATOM 829 O O . ARG A 1 101 ? -12.739 -7.727 25.498 1.00 92.94 101 ARG A O 1
ATOM 836 N N . PRO A 1 102 ? -13.471 -6.364 23.867 1.00 93.12 102 PRO A N 1
ATOM 837 C CA . PRO A 1 102 ? -14.867 -6.729 24.051 1.00 93.12 102 PRO A CA 1
ATOM 838 C C . PRO A 1 102 ? -15.116 -8.179 23.627 1.00 93.12 102 PRO A C 1
ATOM 840 O O . PRO A 1 102 ? -14.476 -8.686 22.702 1.00 93.12 102 PRO A O 1
ATOM 843 N N . GLU A 1 103 ? -16.089 -8.809 24.280 1.00 93.06 103 GLU A N 1
ATOM 844 C CA . GLU A 1 103 ? -16.484 -10.190 24.011 1.00 93.06 103 GLU A CA 1
ATOM 845 C C . GLU A 1 103 ? -16.899 -10.405 22.551 1.00 93.06 103 GLU A C 1
ATOM 847 O O . GLU A 1 103 ? -17.613 -9.602 21.933 1.00 93.06 103 GLU A O 1
ATOM 852 N N . MET A 1 104 ? -16.510 -11.555 22.013 1.00 93.94 104 MET A N 1
ATOM 853 C CA . MET A 1 104 ? -16.976 -12.014 20.713 1.00 93.94 104 MET A CA 1
ATOM 854 C C . MET A 1 104 ? -18.423 -12.516 20.809 1.00 93.94 104 MET A C 1
ATOM 856 O O . MET A 1 104 ? -18.906 -12.943 21.857 1.00 93.94 104 MET A O 1
ATOM 860 N N . LYS A 1 105 ? -19.142 -12.542 19.679 1.00 94.88 105 LYS A N 1
ATOM 861 C CA . LYS A 1 105 ? -20.549 -12.996 19.645 1.00 94.88 105 LYS A CA 1
ATOM 862 C C . LYS A 1 105 ? -20.747 -14.414 20.213 1.00 94.88 105 LYS A C 1
ATOM 864 O O . LYS A 1 105 ? -21.828 -14.707 20.710 1.00 94.88 105 LYS A O 1
ATOM 869 N N . GLN A 1 106 ? -19.742 -15.286 20.111 1.00 94.31 106 GLN A N 1
ATOM 870 C CA . GLN A 1 106 ? -19.768 -16.651 20.655 1.00 94.31 106 GLN A CA 1
ATOM 871 C C . GLN A 1 106 ? -19.621 -16.664 22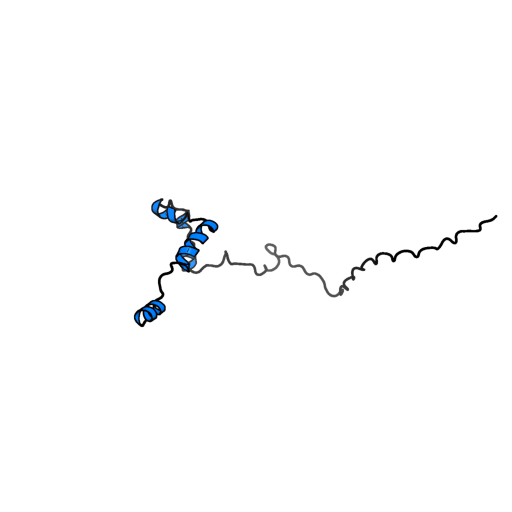.183 1.00 94.31 106 GLN A C 1
ATOM 873 O O . GLN A 1 106 ? -20.433 -17.291 22.856 1.00 94.31 106 GLN A O 1
ATOM 878 N N . GLU A 1 107 ? -18.660 -15.914 22.720 1.00 93.69 107 GLU A N 1
ATOM 879 C CA . GLU A 1 107 ? -18.443 -15.745 24.166 1.00 93.69 107 GLU A CA 1
ATOM 880 C C . GLU A 1 107 ? -19.676 -15.124 24.828 1.00 93.69 107 GLU A C 1
ATOM 882 O O . GLU A 1 107 ? -20.147 -15.616 25.848 1.00 93.69 107 GLU A O 1
ATOM 887 N N . LYS A 1 108 ? -20.296 -14.129 24.177 1.00 95.88 108 LYS A N 1
ATOM 888 C CA . LYS A 1 108 ? -21.558 -13.548 24.647 1.00 95.88 108 LYS A CA 1
ATOM 889 C C . LYS A 1 108 ? -22.682 -14.585 24.717 1.00 95.88 108 LYS A C 1
ATOM 891 O O . LYS A 1 108 ? -23.469 -14.556 25.655 1.00 95.88 108 LYS A O 1
ATOM 896 N N . LYS A 1 109 ? -22.782 -15.496 23.738 1.00 95.94 109 LYS A N 1
ATOM 897 C CA . LYS A 1 109 ? -23.769 -16.591 23.778 1.00 95.94 109 LYS A CA 1
ATOM 898 C C . LYS A 1 109 ? -23.484 -17.543 24.935 1.00 95.94 109 LYS A C 1
ATOM 900 O O . LYS A 1 109 ? -24.410 -17.867 25.659 1.00 95.94 109 LYS A O 1
ATOM 905 N N . GLN A 1 110 ? -22.231 -17.951 25.129 1.00 95.06 110 GLN A N 1
ATOM 906 C CA . GLN A 1 110 ? -21.838 -18.817 26.246 1.00 95.06 110 GLN A CA 1
ATOM 907 C C . GLN A 1 110 ? -22.139 -18.166 27.599 1.00 95.06 110 GLN A C 1
ATOM 909 O O . GLN A 1 110 ? -22.725 -18.811 28.456 1.00 95.06 110 GLN A O 1
ATOM 914 N N . ARG A 1 111 ? -21.840 -16.872 27.757 1.00 95.31 111 ARG A N 1
ATOM 915 C CA . ARG A 1 111 ? -22.160 -16.102 28.965 1.00 95.31 111 ARG A CA 1
ATOM 916 C C . ARG A 1 111 ? -23.663 -15.991 29.232 1.00 95.31 111 ARG A C 1
ATOM 918 O O . ARG A 1 111 ? -24.052 -15.890 30.379 1.00 95.31 111 ARG A O 1
ATOM 925 N N . LEU A 1 112 ? -24.492 -15.933 28.187 1.00 95.25 112 LEU A N 1
ATOM 926 C CA . LEU A 1 112 ? -25.956 -15.877 28.322 1.00 95.25 112 LEU A CA 1
ATOM 927 C C . LEU A 1 112 ? -26.596 -17.250 28.571 1.00 95.25 112 LEU A C 1
ATOM 929 O O . LEU A 1 112 ? -27.757 -17.305 28.960 1.00 95.25 112 LEU A O 1
ATOM 933 N N . LEU A 1 113 ? -25.881 -18.332 28.260 1.00 92.56 113 LEU A N 1
ATOM 934 C CA . LEU A 1 113 ? -26.319 -19.706 28.505 1.00 92.56 113 LEU A CA 1
ATOM 935 C C . LEU A 1 113 ? -25.873 -20.225 29.880 1.00 92.56 113 LEU A C 1
ATOM 937 O O . LEU A 1 113 ? -26.484 -21.169 30.373 1.00 92.56 113 LEU A O 1
ATOM 941 N N . ALA A 1 114 ? -24.804 -19.647 30.438 1.00 79.75 114 ALA A N 1
ATOM 942 C CA . ALA A 1 114 ? -24.335 -19.863 31.806 1.00 79.75 114 ALA A CA 1
ATOM 943 C C . ALA A 1 114 ? -25.222 -19.125 32.817 1.00 79.75 114 ALA A C 1
ATOM 945 O O . ALA A 1 114 ? -25.431 -19.695 33.908 1.00 79.75 114 ALA A O 1
#

pLDDT: mean 84.43, std 14.48, range [38.94, 96.31]

Secondary structure (DSSP, 8-state):
----------PPPPPP------------TT--------STTSSPPPP---TTTS---HHHHHHT-THHHHS---HHHHGGGSPPPHHHHHHHHHIIIIISPPPPHHHHHHHHH-

Sequence (114 aa):
MPSPYLLFRKVAQAPAAVKKQEAKKVINPLFEKRPKNFGIGQDIQPKRDLTHFVKRPRYIRLQWQILYKQLKVPPAINQFTQALDCQTATHPLKLAAQKYRPEMKQEKKQRLLA

Foldseek 3Di:
DDDDDDPPPPDDDDPPDPPPPPPDPPDDPPDDDDDFDQDPPGDDHDDDDCVPVDPDDPVVVVVPPCVVVVDDDDPVVCVVVDDDDPVVVVVVCCCVVPVVNDDDPVVVVVVVVD

Organism: Eschrichtius robustus (NCBI:txid9764)

Nearest PDB structures (foldseek):
  9c3h-assembly1_LG  TM=9.517E-01  e=7.698E-09  Homo sapiens
  6swa-assembly1_G  TM=9.367E-01  e=2.362E-08  Mus musculus
  9axu-assembly1_T  TM=9.122E-01  e=5.204E-06  Schizosaccharomyces pombe
  5lyb-assembly2_l8  TM=8.963E-01  e=1.059E-04  Saccharomyces cerevisiae

Solvent-accessible surface area (backbone atoms only — not 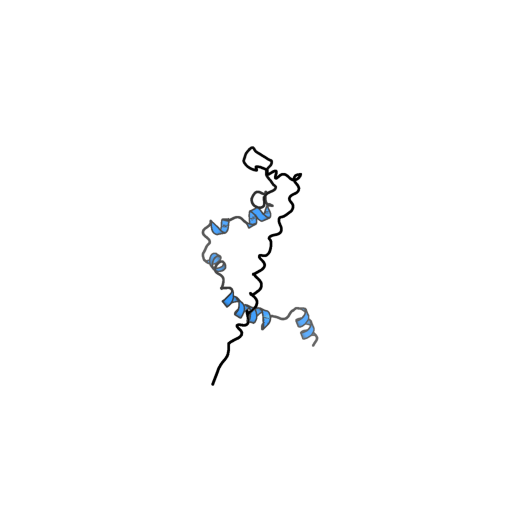comparable to full-atom values): 8079 Å² total; per-residue (Å²): 138,82,89,85,81,87,80,80,75,82,75,80,78,77,81,73,80,75,74,78,74,78,77,76,76,84,75,61,88,89,68,77,91,80,85,81,51,67,54,92,94,58,46,83,69,75,94,69,92,46,85,86,75,54,88,68,58,69,68,58,56,60,72,68,51,62,58,76,78,76,48,90,68,56,66,89,65,47,54,75,76,66,67,80,54,77,73,69,48,49,58,59,47,50,46,48,68,64,74,62,47,78,80,50,77,65,56,51,50,52,63,73,73,104